Protein AF-A0ABD2DQY4-F1 (afdb_monomer_lite)

Structure (mmCIF, N/CA/C/O backbone):
data_AF-A0ABD2DQY4-F1
#
_entry.id   AF-A0ABD2DQY4-F1
#
loop_
_atom_site.group_PDB
_atom_site.id
_atom_site.type_symbol
_atom_site.label_atom_id
_atom_site.label_alt_id
_atom_site.label_comp_id
_atom_site.label_asym_id
_atom_site.label_entity_id
_atom_site.label_seq_id
_atom_site.pdbx_PDB_ins_code
_atom_site.Cartn_x
_atom_site.Cartn_y
_atom_site.Cartn_z
_atom_site.occupancy
_atom_site.B_iso_or_equiv
_atom_site.auth_seq_id
_atom_site.auth_comp_id
_atom_site.auth_asym_id
_atom_site.auth_atom_id
_atom_site.pdbx_PDB_model_num
ATOM 1 N N . LEU A 1 1 ? -17.637 -2.764 23.861 1.00 79.19 1 LEU A N 1
ATOM 2 C CA . LEU A 1 1 ? -16.211 -2.573 23.507 1.00 79.19 1 LEU A CA 1
ATOM 3 C C . LEU A 1 1 ? -15.800 -1.106 23.593 1.00 79.19 1 LEU A C 1
ATOM 5 O O . LEU A 1 1 ? -15.119 -0.784 24.551 1.00 79.19 1 LEU A O 1
ATOM 9 N N . LYS A 1 2 ? -16.285 -0.192 22.736 1.00 82.56 2 LYS A N 1
ATOM 10 C CA . LYS A 1 2 ? -15.941 1.248 22.840 1.00 82.56 2 LYS A CA 1
ATOM 11 C C . LYS A 1 2 ? -16.323 1.937 24.166 1.00 82.56 2 LYS A C 1
ATOM 13 O O . LYS A 1 2 ? -15.671 2.883 24.568 1.00 82.56 2 LYS A O 1
ATOM 18 N N . ARG A 1 3 ? -17.347 1.441 24.875 1.00 85.88 3 ARG A N 1
ATOM 19 C CA . ARG A 1 3 ? -17.738 1.922 26.222 1.00 85.88 3 ARG A CA 1
ATOM 20 C C . ARG A 1 3 ? -16.891 1.352 27.374 1.00 85.88 3 ARG A C 1
ATOM 22 O O . ARG A 1 3 ? -17.190 1.621 28.529 1.00 85.88 3 ARG A O 1
ATOM 29 N N . SER A 1 4 ? -15.912 0.500 27.075 1.00 89.44 4 SER A N 1
ATOM 30 C CA . SER A 1 4 ? -14.986 -0.037 28.081 1.00 89.44 4 SER A CA 1
ATOM 31 C C . SER A 1 4 ? -13.746 0.852 28.198 1.00 89.44 4 SER A C 1
ATOM 33 O O . SER A 1 4 ? -13.535 1.724 27.364 1.00 89.44 4 SER A O 1
ATOM 35 N N . HIS A 1 5 ? -12.888 0.594 29.185 1.00 87.81 5 HIS A N 1
ATOM 36 C CA . HIS A 1 5 ? -11.603 1.289 29.344 1.00 87.81 5 HIS A CA 1
ATOM 37 C C . HIS A 1 5 ? -10.508 0.807 28.370 1.00 87.81 5 HIS A C 1
ATOM 39 O O . HIS A 1 5 ? -9.337 1.130 28.550 1.00 87.81 5 HIS A O 1
ATOM 45 N N . LEU A 1 6 ? -10.862 0.007 27.358 1.00 87.75 6 LEU A N 1
ATOM 46 C CA . LEU A 1 6 ? -9.923 -0.520 26.370 1.00 87.75 6 LEU A CA 1
ATOM 47 C C . LEU A 1 6 ? -9.844 0.399 25.148 1.00 87.75 6 LEU A C 1
ATOM 49 O O . LEU A 1 6 ? -10.869 0.813 24.604 1.00 87.75 6 LEU A O 1
ATOM 53 N N . LYS A 1 7 ? -8.623 0.646 24.662 1.00 85.94 7 LYS A N 1
ATOM 54 C CA . LYS A 1 7 ? -8.387 1.283 23.361 1.00 85.94 7 LYS A CA 1
ATOM 55 C C . LYS A 1 7 ? -8.744 0.281 22.260 1.00 85.94 7 LYS A C 1
ATOM 57 O O . LYS A 1 7 ? -8.098 -0.755 22.136 1.00 85.94 7 LYS A O 1
ATOM 62 N N . VAL A 1 8 ? -9.785 0.572 21.482 1.00 87.62 8 VAL A N 1
ATOM 63 C CA . VAL A 1 8 ? -10.249 -0.293 20.385 1.00 87.62 8 VAL A CA 1
ATOM 64 C C . VAL A 1 8 ? -9.625 0.177 19.072 1.00 87.62 8 VAL A C 1
ATOM 66 O O . VAL A 1 8 ? -9.621 1.371 18.785 1.00 87.62 8 VAL A O 1
ATOM 69 N N . ARG A 1 9 ? -9.104 -0.762 18.276 1.00 88.38 9 ARG A N 1
ATOM 70 C CA . ARG A 1 9 ? -8.623 -0.533 16.906 1.00 88.38 9 ARG A CA 1
ATOM 71 C C . ARG A 1 9 ? -9.262 -1.548 15.965 1.00 88.38 9 ARG A C 1
ATOM 73 O O . ARG A 1 9 ? -9.511 -2.687 16.357 1.00 88.38 9 ARG A O 1
ATOM 80 N N . PHE A 1 10 ? -9.523 -1.126 14.737 1.00 88.75 10 PHE A N 1
ATOM 81 C CA . PHE A 1 10 ? -10.052 -1.945 13.657 1.00 88.75 10 PHE A CA 1
ATOM 82 C C . PHE A 1 10 ? -8.907 -2.282 12.717 1.00 88.75 10 PHE A C 1
ATOM 84 O O . PHE A 1 10 ? -8.184 -1.395 12.282 1.00 88.75 10 PHE A O 1
ATOM 91 N N . CYS A 1 11 ? -8.726 -3.558 12.414 1.00 88.88 11 CYS A N 1
ATOM 92 C CA . CYS A 1 11 ? -7.635 -4.011 11.565 1.00 88.88 11 CYS A CA 1
ATOM 93 C C . CYS A 1 11 ? -8.217 -4.689 10.328 1.00 88.88 11 CYS A C 1
ATOM 95 O O . CYS A 1 11 ? -9.151 -5.483 10.442 1.00 88.88 11 CYS A O 1
ATOM 97 N N . THR A 1 12 ? -7.680 -4.361 9.160 1.00 86.62 12 THR A N 1
ATOM 98 C CA . THR A 1 12 ? -8.090 -4.929 7.875 1.00 86.62 12 THR A CA 1
ATOM 99 C C . THR A 1 12 ? -6.858 -5.309 7.062 1.00 86.62 12 THR A C 1
ATOM 101 O O . THR A 1 12 ? -5.803 -4.698 7.213 1.00 86.62 12 THR A O 1
ATOM 104 N N . ASN A 1 13 ? -7.000 -6.310 6.200 1.00 87.25 13 ASN A N 1
ATOM 105 C CA . ASN A 1 13 ? -6.035 -6.675 5.164 1.00 87.25 13 ASN A CA 1
ATOM 106 C C . ASN A 1 13 ? -6.503 -6.241 3.760 1.00 87.25 13 ASN A C 1
ATOM 108 O O . ASN A 1 13 ? -5.934 -6.691 2.768 1.00 87.25 13 ASN A O 1
ATOM 112 N N . ASP A 1 14 ? -7.547 -5.404 3.666 1.00 88.00 14 ASP A N 1
ATOM 113 C CA . ASP A 1 14 ? -8.024 -4.870 2.385 1.00 88.00 14 ASP A CA 1
ATOM 114 C C . ASP A 1 14 ? -6.887 -4.086 1.711 1.00 88.00 14 ASP A C 1
ATOM 116 O O . ASP A 1 14 ? -6.286 -3.190 2.307 1.00 88.00 14 ASP A O 1
ATOM 120 N N . SER A 1 15 ? -6.569 -4.482 0.482 1.00 87.75 15 SER A N 1
ATOM 121 C CA . SER A 1 15 ? -5.515 -3.893 -0.343 1.00 87.75 15 SER A CA 1
ATOM 122 C C . SER A 1 15 ? -6.067 -3.220 -1.604 1.00 87.75 15 SER A C 1
ATOM 124 O O . SER A 1 15 ? -5.296 -2.744 -2.434 1.00 87.75 15 SER A O 1
ATOM 126 N N . GLN A 1 16 ? -7.398 -3.145 -1.730 1.00 91.38 16 GLN A 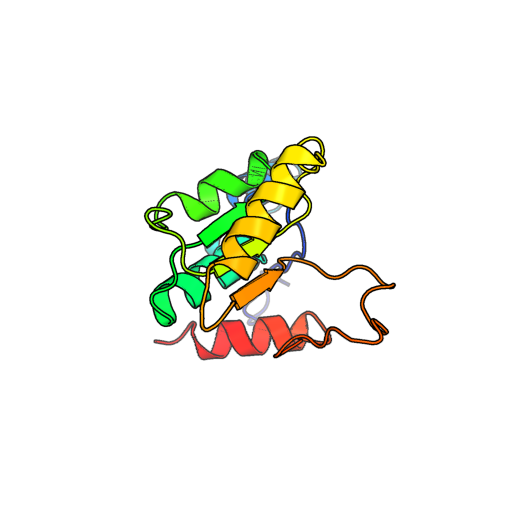N 1
ATOM 127 C CA . GLN A 1 16 ? -8.089 -2.512 -2.852 1.00 91.38 16 GLN A CA 1
ATOM 128 C C . GLN A 1 16 ? -8.805 -1.210 -2.476 1.00 91.38 16 GLN A C 1
ATOM 130 O O . GLN A 1 16 ? -9.043 -0.387 -3.364 1.00 91.38 16 GLN A O 1
ATOM 135 N N . LYS A 1 17 ? -9.170 -1.031 -1.199 1.00 91.75 17 LYS A N 1
ATOM 136 C CA . LYS A 1 17 ? -9.855 0.166 -0.684 1.00 91.75 17 LYS A CA 1
ATOM 137 C C . LYS A 1 17 ? -8.983 0.951 0.281 1.00 91.75 17 LYS A C 1
ATOM 139 O O . LYS A 1 17 ? -8.285 0.374 1.115 1.00 91.75 17 LYS A O 1
ATOM 144 N N . SER A 1 18 ? -9.110 2.268 0.223 1.00 93.00 18 SER A N 1
ATOM 145 C CA . SER A 1 18 ? -8.545 3.171 1.228 1.00 93.00 18 SER A CA 1
ATOM 146 C C . SER A 1 18 ? -9.241 3.032 2.592 1.00 93.00 18 SER A C 1
ATOM 148 O O . SER A 1 18 ? -10.371 2.535 2.714 1.00 93.00 18 SER A O 1
ATOM 150 N N . ARG A 1 19 ? -8.594 3.534 3.651 1.00 92.56 19 ARG A N 1
ATOM 151 C CA . ARG A 1 19 ? -9.204 3.667 4.983 1.00 92.56 19 ARG A CA 1
ATOM 152 C C . ARG A 1 19 ? -10.442 4.547 4.942 1.00 92.56 19 ARG A C 1
ATOM 154 O O . ARG A 1 19 ? -11.443 4.183 5.556 1.00 92.56 19 ARG A O 1
ATOM 161 N N . GLY A 1 20 ? -10.392 5.658 4.209 1.00 94.12 20 GLY A N 1
ATOM 162 C CA . GLY A 1 20 ? -11.520 6.579 4.070 1.00 94.12 20 GLY A CA 1
ATOM 163 C C . GLY A 1 20 ? -12.757 5.903 3.478 1.00 94.12 20 GLY A C 1
ATOM 164 O O . GLY A 1 20 ? -13.862 6.050 4.007 1.00 94.12 20 GLY A O 1
ATOM 165 N N . GLU A 1 21 ? -12.588 5.076 2.443 1.00 94.06 21 GLU A N 1
ATOM 166 C CA . GLU A 1 21 ? -13.688 4.300 1.856 1.00 94.06 21 GLU A CA 1
ATOM 167 C C . GLU A 1 21 ? -14.272 3.275 2.836 1.00 94.06 21 GLU A C 1
ATOM 169 O O . GLU A 1 21 ? -15.499 3.183 2.976 1.00 94.06 21 GLU A O 1
ATOM 174 N N . LEU A 1 22 ? -13.413 2.530 3.543 1.00 93.06 22 LEU A N 1
ATOM 175 C CA . LEU A 1 22 ? -13.835 1.557 4.552 1.00 93.06 22 LEU A CA 1
ATOM 176 C C . LEU A 1 22 ? -14.598 2.234 5.700 1.00 93.06 22 LEU A C 1
ATOM 178 O O . LEU A 1 22 ? -15.684 1.789 6.078 1.00 93.06 22 LEU A O 1
ATOM 182 N N . VAL A 1 23 ? -14.062 3.331 6.236 1.00 95.50 23 VAL A N 1
ATOM 183 C CA . VAL A 1 23 ? -14.699 4.115 7.302 1.00 95.50 23 VAL A CA 1
ATOM 184 C C . VAL A 1 23 ? -16.025 4.692 6.825 1.00 95.50 23 VAL A C 1
ATOM 186 O O . VAL A 1 23 ? -17.026 4.589 7.534 1.00 95.50 23 VAL A O 1
ATOM 189 N N . GLY A 1 24 ? -16.076 5.242 5.611 1.00 96.31 24 GLY A N 1
ATOM 190 C CA . GLY A 1 24 ? -17.308 5.741 5.007 1.00 96.31 24 GLY A CA 1
ATOM 191 C C . GLY A 1 24 ? -18.382 4.657 4.881 1.00 96.31 24 GLY A C 1
ATOM 192 O O . GLY A 1 24 ? -19.547 4.906 5.196 1.00 96.31 24 GLY A O 1
ATOM 193 N N . LEU A 1 25 ? -18.003 3.444 4.467 1.00 94.62 25 LEU A N 1
ATOM 194 C CA . LEU A 1 25 ? -18.905 2.292 4.406 1.00 94.62 25 LEU A CA 1
ATOM 195 C C . LEU A 1 25 ? -19.434 1.906 5.791 1.00 94.62 25 LEU A C 1
ATOM 197 O O . LEU A 1 25 ? -20.645 1.791 5.970 1.00 94.62 25 LEU A O 1
ATOM 201 N N . LEU A 1 26 ? -18.548 1.739 6.772 1.00 94.50 2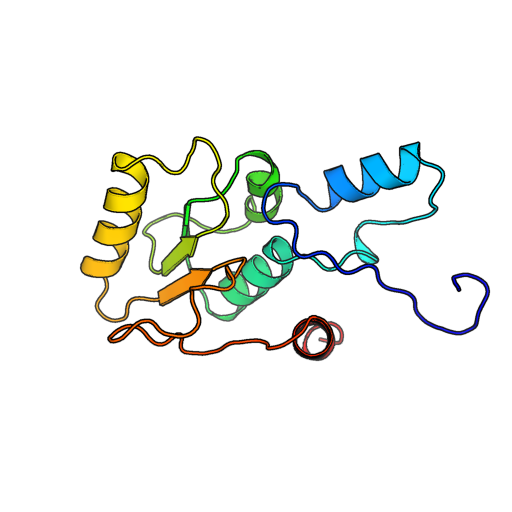6 LEU A N 1
ATOM 202 C CA . LEU A 1 26 ? -18.927 1.339 8.127 1.00 94.50 26 LEU A CA 1
ATOM 203 C C . LEU A 1 26 ? -19.809 2.395 8.809 1.00 94.50 26 LEU A C 1
ATOM 205 O O . LEU A 1 26 ? -20.812 2.049 9.433 1.00 94.50 26 LEU A O 1
ATOM 209 N N . ARG A 1 27 ? -19.523 3.686 8.614 1.00 96.62 27 ARG A N 1
ATOM 210 C CA . ARG A 1 27 ? -20.379 4.778 9.105 1.00 96.62 27 ARG A CA 1
ATOM 211 C C . ARG A 1 27 ? -21.788 4.721 8.517 1.00 96.62 27 ARG A C 1
AT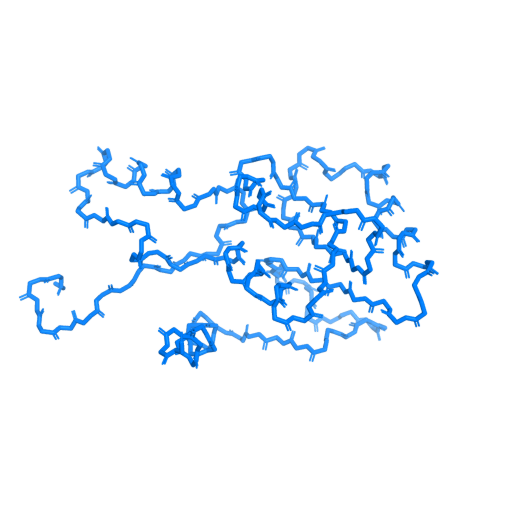OM 213 O O . ARG A 1 27 ? -22.753 4.873 9.260 1.00 96.62 27 ARG A O 1
ATOM 220 N N . ARG A 1 28 ? -21.935 4.434 7.215 1.00 97.50 28 ARG A N 1
ATOM 221 C CA . ARG A 1 28 ? -23.261 4.240 6.585 1.00 97.50 28 ARG A CA 1
ATOM 222 C C . ARG A 1 28 ? -24.029 3.051 7.165 1.00 97.50 28 ARG A C 1
ATOM 224 O O . ARG A 1 28 ? -25.254 3.069 7.156 1.00 97.50 28 ARG A O 1
ATOM 231 N N . LEU A 1 29 ? -23.326 2.048 7.687 1.00 96.25 29 LEU A N 1
ATOM 232 C CA . LEU A 1 29 ? -23.914 0.901 8.386 1.00 96.25 29 LEU A CA 1
ATOM 233 C C . LEU A 1 29 ? -24.211 1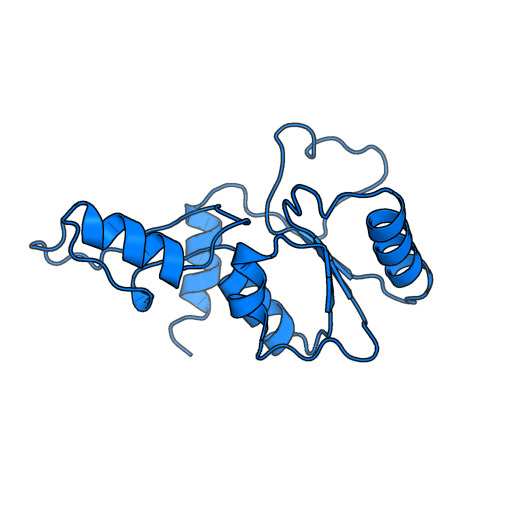.179 9.874 1.00 96.25 29 LEU A C 1
ATOM 235 O O . LEU A 1 29 ? -24.666 0.283 10.580 1.00 96.25 29 LEU A O 1
ATOM 239 N N . GLY A 1 30 ? -23.979 2.405 10.357 1.00 95.69 30 GLY A N 1
ATOM 240 C CA . GLY A 1 30 ? -24.270 2.817 11.732 1.00 95.69 30 GLY A CA 1
ATOM 241 C C . GLY A 1 30 ? -23.131 2.581 12.727 1.00 95.69 30 GLY A C 1
ATOM 242 O O . GLY A 1 30 ? -23.350 2.701 13.933 1.00 95.69 30 GLY A O 1
ATOM 243 N N . PHE A 1 31 ? -21.921 2.257 12.259 1.00 93.56 31 PHE A N 1
ATOM 244 C CA . PHE A 1 31 ? -20.754 2.155 13.132 1.00 93.56 31 PHE A CA 1
ATOM 245 C C . PHE A 1 31 ? -20.164 3.539 13.424 1.00 93.56 31 PHE A C 1
ATOM 247 O O . PHE A 1 31 ? -19.859 4.313 12.519 1.00 93.56 31 PHE A O 1
ATOM 254 N N . ASP A 1 32 ? -19.940 3.817 14.705 1.00 92.75 32 ASP A N 1
ATOM 255 C CA . ASP A 1 32 ? -19.097 4.922 15.155 1.00 92.75 32 ASP A CA 1
ATOM 256 C C . ASP A 1 32 ? -17.629 4.494 15.020 1.00 92.75 32 ASP A C 1
ATOM 258 O O . ASP A 1 32 ? -17.154 3.674 15.808 1.00 92.75 32 ASP A O 1
ATOM 262 N N . ILE A 1 33 ? -16.938 4.973 13.985 1.00 93.88 33 ILE A N 1
ATOM 263 C CA . ILE A 1 33 ? -15.541 4.650 13.657 1.00 93.88 33 ILE A CA 1
ATOM 264 C C . ILE A 1 33 ? -14.861 5.842 12.970 1.00 93.88 33 ILE A C 1
ATOM 266 O O . ILE A 1 33 ? -15.519 6.596 12.245 1.00 93.88 33 ILE A O 1
ATOM 270 N N . SER A 1 34 ? -13.556 6.019 13.169 1.00 93.88 34 SER A N 1
ATOM 271 C CA . SER A 1 34 ? -12.726 6.994 12.448 1.00 93.88 34 SER A CA 1
ATOM 272 C C . SER A 1 34 ? -11.510 6.354 11.764 1.00 93.88 34 SER A C 1
ATOM 274 O O . SER A 1 34 ? -11.168 5.204 12.036 1.00 93.88 34 SER A O 1
ATOM 276 N N . GLU A 1 35 ? -10.866 7.074 10.841 1.00 92.62 35 GLU A N 1
ATOM 277 C CA . GLU A 1 35 ? -9.715 6.557 10.077 1.00 92.62 35 GLU A CA 1
ATOM 278 C C . GLU A 1 35 ? -8.495 6.291 10.963 1.00 92.62 35 GLU A C 1
ATOM 280 O O . GLU A 1 35 ? -7.736 5.356 10.714 1.00 92.62 35 GLU A O 1
ATOM 285 N N . GLU A 1 36 ? -8.342 7.047 12.049 1.00 90.31 36 GLU A N 1
ATOM 286 C CA . GLU A 1 36 ? -7.275 6.892 13.041 1.00 90.31 36 GLU A CA 1
ATOM 287 C C . GLU A 1 36 ? -7.444 5.618 13.881 1.00 90.31 36 GLU A C 1
ATOM 289 O O . GLU A 1 36 ? -6.495 5.134 14.506 1.00 90.31 36 GLU A O 1
ATOM 294 N N . GLU A 1 37 ? -8.656 5.062 13.909 1.00 91.06 37 GLU A N 1
ATOM 295 C CA . GLU A 1 37 ? -8.947 3.785 14.548 1.00 91.06 37 GLU A CA 1
ATOM 296 C C . GLU A 1 37 ? -8.702 2.597 13.613 1.00 91.06 37 GLU A C 1
ATOM 298 O O . GLU A 1 37 ? -8.712 1.463 14.095 1.00 91.06 37 GLU A O 1
ATOM 303 N N . VAL A 1 38 ? -8.463 2.833 12.316 1.00 90.56 38 VAL A N 1
ATOM 304 C CA . VAL A 1 38 ? -8.255 1.789 11.308 1.00 90.56 38 VAL A CA 1
ATOM 305 C C . VAL A 1 38 ? -6.775 1.596 10.999 1.00 90.56 38 VAL A C 1
ATOM 307 O O . VAL A 1 38 ? -6.066 2.499 10.560 1.00 90.56 38 VAL A O 1
ATOM 310 N N . THR A 1 39 ? -6.336 0.354 11.139 1.00 88.06 39 THR A N 1
ATOM 311 C CA . THR A 1 39 ? -5.044 -0.141 10.687 1.00 88.06 39 THR A CA 1
ATOM 312 C C . THR A 1 39 ? -5.235 -0.970 9.416 1.00 88.06 39 THR A C 1
ATOM 314 O O . THR A 1 39 ? -6.021 -1.918 9.407 1.00 88.06 39 THR A O 1
ATOM 317 N N . SER A 1 40 ? -4.528 -0.611 8.341 1.00 87.69 40 SER A N 1
ATOM 318 C CA . SER A 1 40 ? -4.577 -1.292 7.037 1.00 87.69 40 SER A CA 1
ATOM 319 C C . SER A 1 40 ? -3.182 -1.375 6.387 1.00 87.69 40 SER A C 1
ATOM 321 O O . SER A 1 40 ? -2.276 -0.653 6.822 1.00 87.69 40 SER A O 1
ATOM 323 N N . PRO A 1 41 ? -2.972 -2.237 5.369 1.00 89.12 41 PRO A N 1
ATOM 324 C CA . PRO A 1 41 ? -1.643 -2.499 4.808 1.00 89.12 41 PRO A CA 1
ATOM 325 C C . PRO A 1 41 ? -1.028 -1.315 4.051 1.00 89.12 41 PRO A C 1
ATOM 327 O O . PRO A 1 41 ? 0.187 -1.132 4.095 1.00 89.12 41 PRO A O 1
ATOM 330 N N . ALA A 1 42 ? -1.835 -0.496 3.368 1.00 91.12 42 ALA A N 1
ATOM 331 C CA . ALA A 1 42 ? -1.323 0.616 2.565 1.00 91.12 42 ALA A CA 1
ATOM 332 C C . ALA A 1 42 ? -0.658 1.725 3.410 1.00 91.12 42 ALA A C 1
ATOM 334 O O . ALA A 1 42 ? 0.524 1.984 3.190 1.00 91.12 42 ALA A O 1
ATOM 335 N N . PRO A 1 43 ? -1.304 2.297 4.446 1.00 89.38 43 PRO A N 1
ATOM 336 C CA . PRO A 1 43 ? -0.663 3.250 5.357 1.00 89.38 43 PRO A CA 1
ATOM 337 C C . PRO A 1 43 ? 0.579 2.689 6.055 1.00 89.38 43 PRO A C 1
ATOM 339 O O . PRO A 1 43 ? 1.578 3.391 6.198 1.00 89.38 43 PRO A O 1
ATOM 342 N N . ALA A 1 44 ? 0.534 1.414 6.459 1.00 88.38 44 ALA A N 1
ATOM 343 C CA . ALA A 1 44 ? 1.679 0.715 7.040 1.00 88.38 44 ALA A CA 1
ATOM 344 C C . ALA A 1 44 ? 2.862 0.659 6.058 1.00 88.38 44 ALA A C 1
ATOM 346 O O . ALA A 1 44 ? 4.004 0.932 6.421 1.00 88.38 44 ALA A O 1
ATOM 347 N N . THR A 1 45 ? 2.579 0.364 4.789 1.00 91.12 45 THR A N 1
ATOM 348 C CA . THR A 1 45 ? 3.585 0.356 3.724 1.00 91.12 45 THR A CA 1
ATOM 349 C C . THR A 1 45 ? 4.139 1.757 3.470 1.00 91.12 45 THR A C 1
ATOM 351 O O . THR A 1 45 ? 5.352 1.921 3.385 1.00 91.12 45 THR A O 1
ATOM 354 N N . CYS A 1 46 ? 3.286 2.784 3.421 1.00 92.50 46 CYS A N 1
ATOM 355 C CA . CYS A 1 46 ? 3.707 4.181 3.286 1.00 92.50 46 CYS A CA 1
ATOM 356 C C . CYS A 1 46 ? 4.684 4.605 4.388 1.00 92.50 46 CYS A C 1
ATOM 358 O O . CYS A 1 46 ? 5.664 5.296 4.107 1.00 92.50 46 CYS A O 1
ATOM 360 N N . GLN A 1 47 ? 4.460 4.162 5.626 1.00 89.56 47 GLN A N 1
ATOM 361 C CA . GLN A 1 47 ? 5.385 4.405 6.728 1.00 89.56 47 GLN A CA 1
ATOM 362 C C . GLN A 1 47 ? 6.753 3.751 6.485 1.00 89.56 47 GLN A C 1
ATOM 364 O O . GLN A 1 47 ? 7.770 4.436 6.561 1.00 89.56 47 GLN A O 1
ATOM 369 N N . ILE A 1 48 ? 6.782 2.470 6.104 1.00 89.69 48 ILE A N 1
ATOM 370 C CA . ILE A 1 48 ? 8.027 1.749 5.783 1.00 89.69 48 ILE A CA 1
ATOM 371 C C . ILE A 1 48 ? 8.789 2.439 4.644 1.00 89.69 48 ILE A C 1
ATOM 373 O O . ILE A 1 48 ? 10.012 2.574 4.708 1.00 89.69 48 ILE A O 1
ATOM 377 N N . LEU A 1 49 ? 8.079 2.890 3.606 1.00 94.19 49 LEU A N 1
ATOM 378 C CA . LEU A 1 49 ? 8.678 3.596 2.474 1.00 94.19 49 LEU A CA 1
ATOM 379 C C . LEU A 1 49 ? 9.342 4.904 2.920 1.00 94.19 49 LEU A C 1
ATOM 381 O O . LEU A 1 49 ? 10.499 5.145 2.578 1.00 94.19 49 LEU A O 1
ATOM 385 N N . LYS A 1 50 ? 8.645 5.710 3.733 1.00 93.56 50 LYS A N 1
ATOM 386 C CA . LYS A 1 50 ? 9.169 6.968 4.289 1.00 93.56 50 LYS A CA 1
ATOM 387 C C . LYS A 1 50 ? 10.386 6.721 5.189 1.00 93.56 50 LYS A C 1
ATOM 389 O O . LYS A 1 50 ? 11.414 7.368 5.009 1.00 93.56 50 LYS A O 1
ATOM 394 N N . GLU A 1 51 ? 10.306 5.759 6.106 1.00 90.56 51 GLU A N 1
ATOM 395 C CA . GLU A 1 51 ? 11.386 5.433 7.052 1.00 90.56 51 GLU A CA 1
ATOM 396 C C . GLU A 1 51 ? 12.656 4.924 6.361 1.00 90.56 51 GLU A C 1
ATOM 398 O O . GLU A 1 51 ? 13.767 5.218 6.801 1.00 90.56 51 GLU A O 1
ATOM 403 N N . ARG A 1 52 ? 12.504 4.173 5.265 1.00 92.25 52 ARG A N 1
ATOM 404 C CA . ARG A 1 52 ? 13.626 3.606 4.503 1.00 92.25 52 ARG A CA 1
ATOM 405 C C . ARG A 1 52 ? 14.078 4.481 3.328 1.00 92.25 52 ARG A C 1
ATOM 407 O O . ARG A 1 52 ? 15.002 4.091 2.620 1.00 92.25 52 ARG A O 1
ATOM 414 N N . GLY A 1 53 ? 13.445 5.635 3.098 1.00 95.12 53 GLY A N 1
ATOM 415 C CA . GLY A 1 53 ? 13.750 6.506 1.956 1.00 95.12 53 GLY A CA 1
ATOM 416 C C . GLY A 1 53 ? 13.506 5.836 0.596 1.00 95.12 53 GLY A C 1
ATOM 417 O O . GLY A 1 53 ? 14.246 6.070 -0.365 1.00 95.12 53 GLY A O 1
ATOM 418 N N . LEU A 1 54 ? 12.504 4.960 0.524 1.00 96.50 54 LEU A N 1
ATOM 419 C CA . LEU A 1 54 ? 12.155 4.202 -0.672 1.00 96.50 54 LEU A CA 1
ATOM 420 C C . LEU A 1 54 ? 11.142 4.961 -1.536 1.00 96.50 54 LEU A C 1
ATOM 422 O O . LEU A 1 54 ? 10.200 5.569 -1.032 1.00 96.50 54 LEU A O 1
ATOM 426 N N . ARG A 1 55 ? 11.329 4.868 -2.852 1.00 98.12 55 ARG A N 1
ATOM 427 C CA . ARG A 1 55 ? 10.461 5.413 -3.896 1.00 98.12 55 ARG A CA 1
ATOM 428 C C . ARG A 1 55 ? 9.928 4.254 -4.733 1.00 98.12 55 ARG A C 1
ATOM 430 O O . ARG A 1 55 ? 10.717 3.616 -5.436 1.00 98.12 55 ARG A O 1
ATOM 437 N N . PRO A 1 56 ? 8.640 3.904 -4.630 1.00 98.25 56 PRO A N 1
ATOM 438 C CA . PRO A 1 56 ? 8.137 2.686 -5.236 1.00 98.25 56 PRO A CA 1
ATOM 439 C C . PRO A 1 56 ? 7.669 2.888 -6.675 1.00 98.25 56 PRO A C 1
ATOM 441 O O . PRO A 1 56 ? 7.044 3.888 -7.023 1.00 98.25 56 PRO A O 1
ATOM 444 N N . HIS A 1 57 ? 7.859 1.855 -7.489 1.00 98.31 57 HIS A N 1
ATOM 445 C CA . HIS A 1 57 ? 6.950 1.574 -8.589 1.00 98.31 57 HIS A CA 1
ATOM 446 C C . HIS A 1 57 ? 5.700 0.887 -8.020 1.00 98.31 57 HIS A C 1
ATOM 448 O O . HIS A 1 57 ? 5.798 -0.184 -7.417 1.00 98.31 57 HIS A O 1
ATOM 454 N N . LEU A 1 58 ? 4.532 1.510 -8.184 1.00 97.62 58 LEU A N 1
ATOM 455 C CA . LEU A 1 58 ? 3.268 1.031 -7.619 1.00 97.62 58 LEU A CA 1
ATOM 456 C C . LEU A 1 58 ? 2.507 0.148 -8.618 1.00 97.62 58 LEU A C 1
ATOM 458 O O . LEU A 1 58 ? 2.044 0.634 -9.653 1.00 97.62 58 LEU A O 1
ATOM 462 N N . LEU A 1 59 ? 2.300 -1.120 -8.259 1.00 97.00 59 LEU A N 1
ATOM 463 C CA . LEU A 1 59 ? 1.369 -2.042 -8.910 1.00 97.00 59 LEU A CA 1
ATOM 464 C C . LEU A 1 59 ? 0.247 -2.401 -7.926 1.00 97.00 59 LEU A C 1
ATOM 466 O O . LEU A 1 59 ? 0.284 -3.431 -7.259 1.00 97.00 59 LEU A O 1
ATOM 470 N N . ILE A 1 60 ? -0.724 -1.496 -7.801 1.00 95.25 60 ILE A N 1
ATOM 471 C CA . ILE A 1 60 ? -1.794 -1.524 -6.792 1.00 95.25 60 ILE A CA 1
ATOM 472 C C . ILE A 1 60 ? -3.149 -1.171 -7.423 1.00 95.25 60 ILE A C 1
ATOM 474 O O . ILE A 1 60 ? -3.191 -0.615 -8.524 1.00 95.25 60 ILE A O 1
ATOM 478 N N . HIS A 1 61 ? -4.250 -1.460 -6.723 1.00 94.75 61 HIS A N 1
ATOM 479 C CA . HIS A 1 61 ? -5.595 -1.060 -7.147 1.00 94.75 61 HIS A CA 1
ATOM 480 C C . HIS A 1 61 ? -5.777 0.465 -7.125 1.00 94.75 61 HIS A C 1
ATOM 482 O O . HIS A 1 61 ? -5.220 1.157 -6.272 1.00 94.75 61 HIS A O 1
ATOM 488 N N . GLU A 1 62 ? -6.633 0.994 -8.000 1.00 92.50 62 GLU A N 1
ATOM 489 C CA . GLU A 1 62 ? -6.918 2.434 -8.047 1.00 92.50 62 GLU A CA 1
ATOM 490 C C . GLU A 1 62 ? -7.527 2.952 -6.733 1.00 92.50 62 GLU A C 1
ATOM 492 O O . GLU A 1 62 ? -7.142 4.009 -6.245 1.00 92.50 62 GLU A O 1
ATOM 497 N N . GLY A 1 63 ? -8.405 2.164 -6.105 1.00 92.75 63 GLY A N 1
ATOM 498 C CA . GLY A 1 63 ? -9.080 2.531 -4.850 1.00 92.75 63 GLY A CA 1
ATOM 499 C C . GLY A 1 63 ? -8.153 2.706 -3.639 1.00 92.75 63 GLY A C 1
ATOM 500 O O . GLY A 1 63 ? -8.552 3.308 -2.648 1.00 92.75 63 GLY A O 1
ATOM 501 N N . VAL A 1 64 ? -6.902 2.235 -3.710 1.00 92.88 64 VAL A N 1
ATOM 502 C CA . VAL A 1 64 ? -5.912 2.445 -2.642 1.00 92.88 64 VAL A CA 1
ATOM 503 C C . VAL A 1 64 ? -4.829 3.460 -3.025 1.00 92.88 64 VAL A C 1
ATOM 505 O O . VAL A 1 64 ? -4.007 3.813 -2.183 1.00 92.88 64 VAL A O 1
ATOM 508 N N . ARG A 1 65 ? -4.828 3.992 -4.260 1.00 94.06 65 ARG A N 1
ATOM 509 C CA . ARG A 1 65 ? -3.809 4.962 -4.706 1.00 94.06 65 ARG A CA 1
ATOM 510 C C . ARG A 1 65 ? -3.754 6.220 -3.852 1.00 94.06 65 ARG A C 1
ATOM 512 O O . ARG A 1 65 ? -2.657 6.728 -3.637 1.00 94.06 65 ARG A O 1
ATOM 519 N N . SER A 1 66 ? -4.895 6.693 -3.352 1.00 94.69 66 SER A N 1
ATOM 520 C CA . SER A 1 66 ? -4.958 7.908 -2.534 1.00 94.69 66 SER A CA 1
ATOM 521 C C . SER A 1 66 ? -4.119 7.804 -1.253 1.00 94.69 66 SER A C 1
ATOM 523 O O . SER A 1 66 ? -3.588 8.802 -0.781 1.00 94.69 66 SER A O 1
ATOM 525 N N . GLU A 1 67 ? -3.920 6.595 -0.710 1.00 94.25 67 GLU A N 1
ATOM 526 C CA . GLU A 1 67 ? -3.063 6.372 0.469 1.00 94.25 67 GLU A CA 1
ATOM 527 C C . GLU A 1 67 ? -1.567 6.590 0.165 1.00 94.25 67 GLU A C 1
ATOM 529 O O . GLU A 1 67 ? -0.769 6.759 1.087 1.00 94.25 67 GLU A O 1
ATOM 534 N N . PHE A 1 68 ? -1.179 6.593 -1.116 1.00 96.38 68 PHE A N 1
ATOM 535 C CA . PHE A 1 68 ? 0.200 6.752 -1.586 1.00 96.38 68 PHE A CA 1
ATOM 536 C C . PHE A 1 68 ? 0.487 8.137 -2.193 1.00 96.38 68 PHE A C 1
ATOM 538 O O . PHE A 1 68 ? 1.593 8.349 -2.681 1.00 96.38 68 PHE A O 1
ATOM 545 N N . GLU A 1 69 ? -0.453 9.089 -2.168 1.00 95.69 69 GLU A N 1
ATOM 546 C CA . GLU A 1 69 ? -0.291 10.410 -2.813 1.00 95.69 69 GLU A CA 1
ATOM 547 C C . GLU A 1 69 ? 0.930 11.202 -2.317 1.00 95.69 69 GLU A C 1
ATOM 549 O O . GLU A 1 69 ? 1.556 11.929 -3.085 1.00 95.69 69 GLU A O 1
ATOM 554 N N . GLU A 1 70 ? 1.300 11.038 -1.046 1.00 95.44 70 GLU A N 1
ATOM 555 C CA . GLU A 1 70 ? 2.464 11.704 -0.446 1.00 95.44 70 GLU A CA 1
ATOM 556 C C . GLU A 1 70 ? 3.792 10.965 -0.667 1.00 95.44 70 GLU A C 1
ATOM 558 O O . GLU A 1 70 ? 4.837 11.401 -0.177 1.00 95.44 70 GLU A O 1
ATOM 563 N N . ILE A 1 71 ? 3.769 9.808 -1.327 1.00 97.62 71 ILE A N 1
ATOM 564 C CA . ILE A 1 71 ? 4.962 9.003 -1.566 1.00 97.62 71 ILE A CA 1
ATOM 565 C C . ILE A 1 71 ? 5.588 9.419 -2.894 1.00 97.62 71 ILE A C 1
ATOM 567 O O . ILE A 1 71 ? 4.953 9.371 -3.947 1.00 97.62 71 ILE A O 1
ATOM 571 N N . ASP A 1 72 ? 6.870 9.781 -2.858 1.00 97.69 72 ASP A N 1
ATOM 572 C CA . ASP A 1 72 ? 7.638 10.025 -4.075 1.00 97.69 72 ASP A CA 1
ATOM 573 C C . ASP A 1 72 ? 7.792 8.720 -4.871 1.00 97.69 72 ASP A C 1
ATOM 575 O O . ASP A 1 72 ? 8.328 7.730 -4.378 1.00 97.69 72 ASP A O 1
ATOM 579 N N . THR A 1 73 ? 7.314 8.723 -6.113 1.00 97.81 73 THR A N 1
ATOM 580 C CA . THR A 1 73 ? 7.369 7.583 -7.046 1.00 97.81 73 THR A CA 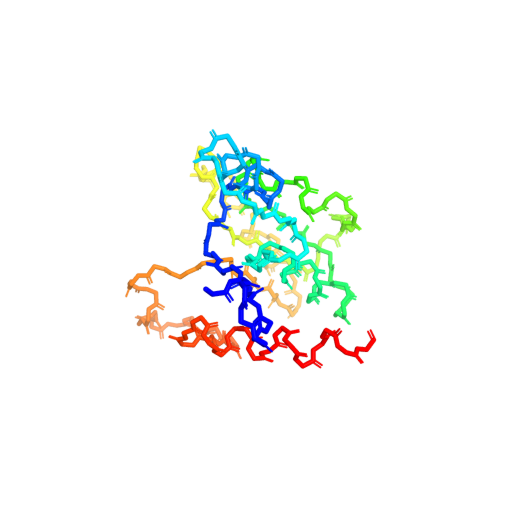1
ATOM 581 C C . THR A 1 73 ? 8.343 7.821 -8.203 1.00 97.81 73 THR A C 1
ATOM 583 O O . THR A 1 73 ? 8.442 7.009 -9.125 1.00 97.81 73 THR A O 1
ATOM 586 N N . SER A 1 74 ? 9.080 8.935 -8.180 1.00 96.94 74 SER A N 1
ATOM 587 C CA . SER A 1 74 ? 10.081 9.254 -9.193 1.00 96.94 74 SER A CA 1
ATOM 588 C C . SER A 1 74 ? 11.325 8.373 -9.041 1.00 96.94 74 SER A C 1
ATOM 590 O O . SER A 1 74 ? 11.728 8.036 -7.930 1.00 96.94 74 SER A O 1
ATOM 592 N N . ASN A 1 75 ? 11.950 7.996 -10.164 1.00 95.94 75 ASN A N 1
ATOM 593 C CA . ASN A 1 75 ? 13.159 7.160 -10.199 1.00 95.94 75 ASN A CA 1
ATOM 594 C C . ASN A 1 75 ? 13.106 5.983 -9.191 1.00 95.94 75 ASN A C 1
ATOM 596 O O . ASN A 1 75 ? 13.810 6.021 -8.168 1.00 95.94 75 ASN A O 1
ATOM 600 N N . PRO A 1 76 ? 12.207 5.007 -9.417 1.00 97.56 76 PRO A N 1
ATOM 601 C CA . PRO A 1 76 ? 11.846 4.018 -8.413 1.00 97.56 76 PRO A CA 1
ATOM 602 C C . PRO A 1 76 ? 13.040 3.150 -8.006 1.00 97.56 76 PRO A C 1
ATOM 604 O O . PRO A 1 76 ? 13.829 2.729 -8.845 1.00 97.56 76 PRO A O 1
ATOM 607 N N . ASN A 1 77 ? 13.152 2.872 -6.708 1.00 97.12 77 ASN A N 1
ATOM 608 C CA . ASN A 1 77 ? 14.182 2.010 -6.116 1.00 97.12 77 ASN A CA 1
ATOM 609 C C . ASN A 1 77 ? 13.599 0.805 -5.356 1.00 97.12 77 ASN A C 1
ATOM 611 O O . ASN A 1 77 ? 14.318 0.103 -4.650 1.00 97.12 77 ASN A O 1
ATOM 615 N N . CYS A 1 78 ? 12.295 0.576 -5.485 1.00 97.38 78 CYS A N 1
ATOM 616 C CA . CYS A 1 78 ? 11.603 -0.616 -5.015 1.00 97.38 78 CYS A CA 1
ATOM 617 C C . CYS A 1 78 ? 10.304 -0.808 -5.807 1.00 97.38 78 CYS A C 1
ATOM 619 O O . CYS A 1 78 ? 9.872 0.080 -6.547 1.00 97.38 78 CYS A O 1
ATOM 621 N N . VAL A 1 79 ? 9.658 -1.956 -5.628 1.00 97.88 79 VAL A N 1
ATOM 622 C CA . VAL A 1 79 ? 8.312 -2.228 -6.141 1.00 97.88 79 VAL A CA 1
ATOM 623 C C . VAL A 1 79 ? 7.376 -2.483 -4.973 1.00 97.88 79 VAL A C 1
ATOM 625 O O . VAL A 1 79 ? 7.699 -3.254 -4.070 1.00 97.88 79 VAL A O 1
ATOM 628 N N . VAL A 1 80 ? 6.193 -1.874 -5.021 1.00 96.56 80 VAL A N 1
ATOM 629 C CA . VAL A 1 80 ? 5.072 -2.218 -4.145 1.00 96.56 80 VAL A CA 1
ATOM 630 C C . VAL A 1 80 ? 4.004 -2.890 -4.991 1.00 96.56 80 VAL A C 1
ATOM 632 O O . VAL A 1 80 ? 3.523 -2.302 -5.962 1.00 96.56 80 VAL A O 1
ATOM 635 N N . ILE A 1 81 ? 3.635 -4.110 -4.616 1.00 94.12 81 ILE A N 1
ATOM 636 C CA . ILE A 1 81 ? 2.608 -4.905 -5.279 1.00 94.12 81 ILE A CA 1
ATOM 637 C C . ILE A 1 81 ? 1.451 -5.182 -4.315 1.00 94.12 81 ILE A C 1
ATOM 639 O O . ILE A 1 81 ? 1.637 -5.465 -3.133 1.00 94.12 81 ILE A O 1
ATOM 643 N N . ALA A 1 82 ? 0.233 -5.069 -4.815 1.00 91.06 82 ALA A N 1
ATOM 644 C CA . ALA A 1 82 ? -0.989 -5.406 -4.100 1.00 91.06 82 ALA A CA 1
ATOM 645 C C . ALA A 1 82 ? -1.971 -6.040 -5.081 1.00 91.06 82 ALA A C 1
ATOM 647 O O . ALA A 1 82 ? -1.673 -6.122 -6.269 1.00 91.06 82 ALA A O 1
ATOM 648 N N . ASP A 1 83 ? -3.148 -6.451 -4.612 1.00 89.69 83 ASP A N 1
ATOM 649 C CA . ASP A 1 83 ? -4.218 -6.841 -5.524 1.00 89.69 83 ASP A CA 1
ATOM 650 C C . ASP A 1 83 ? -4.574 -5.657 -6.432 1.00 89.69 83 ASP A C 1
ATOM 652 O O . ASP A 1 83 ? -5.211 -4.704 -5.995 1.00 89.69 83 ASP A O 1
ATOM 656 N N . ALA A 1 84 ? -4.101 -5.683 -7.678 1.00 88.81 84 ALA A N 1
ATOM 657 C CA . ALA A 1 84 ? -4.275 -4.590 -8.624 1.00 88.81 84 ALA A CA 1
ATOM 658 C C . ALA A 1 84 ? -5.558 -4.721 -9.462 1.00 88.81 84 ALA A C 1
ATOM 660 O O . ALA A 1 84 ? -5.790 -3.876 -10.329 1.00 88.81 84 ALA A O 1
ATOM 661 N N . GLY A 1 85 ? -6.385 -5.754 -9.237 1.00 88.94 85 GLY A N 1
ATOM 662 C CA . GLY A 1 85 ? -7.557 -6.051 -10.065 1.00 88.94 85 GLY A CA 1
ATOM 663 C C . GLY A 1 85 ? -7.205 -6.101 -11.557 1.00 88.94 85 GLY A C 1
ATOM 664 O O . GLY A 1 85 ? -6.246 -6.757 -11.960 1.00 88.94 85 GLY A O 1
ATOM 665 N N . GLU A 1 86 ? -7.921 -5.328 -12.377 1.00 89.31 86 GLU A N 1
ATOM 666 C CA . GLU A 1 86 ? -7.652 -5.167 -13.821 1.00 89.31 86 GLU A CA 1
ATOM 667 C C . GLU A 1 86 ? -6.249 -4.600 -14.133 1.00 89.31 86 GLU A C 1
ATOM 669 O O . GLU A 1 86 ? -5.734 -4.723 -15.245 1.00 89.31 86 GLU A O 1
ATOM 674 N N . GLY A 1 87 ? -5.592 -3.984 -13.145 1.00 89.25 87 GLY A N 1
ATOM 675 C CA . GLY A 1 87 ? -4.215 -3.509 -13.235 1.00 89.25 87 GLY A CA 1
ATOM 676 C C . GLY A 1 87 ? -3.180 -4.632 -13.342 1.00 89.25 87 GLY A C 1
ATOM 677 O O . GLY A 1 87 ? -2.079 -4.372 -13.841 1.00 89.25 87 GLY A O 1
ATOM 678 N N . PHE A 1 88 ? -3.521 -5.873 -12.967 1.00 90.31 88 PHE A N 1
ATOM 679 C CA . PHE A 1 88 ? -2.681 -7.062 -13.157 1.00 90.31 88 PHE A CA 1
ATOM 680 C C . PHE A 1 88 ? -2.678 -7.566 -14.604 1.00 90.31 88 PHE A C 1
ATOM 682 O O . PHE A 1 88 ? -2.990 -8.712 -14.920 1.00 90.31 88 PHE A O 1
ATOM 689 N N . SER A 1 89 ? -2.250 -6.694 -15.511 1.00 93.44 89 SER A N 1
ATOM 690 C CA . SER A 1 89 ? -1.916 -7.075 -16.877 1.00 93.44 89 SER A CA 1
ATOM 691 C C . SER A 1 89 ? -0.469 -7.562 -16.967 1.00 93.44 89 SER A C 1
ATOM 693 O O . SER A 1 89 ? 0.409 -7.093 -16.237 1.00 93.44 89 SER A O 1
ATOM 695 N N . TYR A 1 90 ? -0.191 -8.433 -17.942 1.00 91.94 90 TYR A N 1
ATOM 696 C CA . TYR A 1 90 ? 1.176 -8.853 -18.271 1.00 91.94 90 TYR A CA 1
ATOM 697 C C . TYR A 1 90 ? 2.113 -7.654 -18.466 1.00 91.94 90 TYR A C 1
ATOM 699 O O . TYR A 1 90 ? 3.239 -7.653 -17.984 1.00 91.94 90 TYR A O 1
ATOM 707 N N . GLN A 1 91 ? 1.632 -6.603 -19.136 1.00 96.56 91 GLN A N 1
ATOM 708 C CA . GLN A 1 91 ? 2.415 -5.394 -19.379 1.00 96.56 91 GLN A CA 1
ATOM 709 C C . GLN A 1 91 ? 2.825 -4.700 -18.076 1.00 96.56 91 GLN A C 1
ATOM 711 O O . GLN A 1 91 ? 3.978 -4.297 -17.942 1.00 96.56 91 GLN A O 1
ATOM 716 N N . ASN A 1 92 ? 1.908 -4.561 -17.117 1.00 95.88 92 ASN A N 1
ATOM 717 C CA . ASN A 1 92 ? 2.194 -3.897 -15.845 1.00 95.88 92 ASN A CA 1
ATOM 718 C C . ASN A 1 92 ? 3.066 -4.762 -14.932 1.00 95.88 92 ASN A C 1
ATOM 720 O O . ASN A 1 92 ? 4.009 -4.252 -14.333 1.00 95.88 92 ASN A O 1
ATOM 724 N N . MET A 1 93 ? 2.821 -6.074 -14.892 1.00 95.19 93 MET A N 1
ATOM 725 C CA . MET A 1 93 ? 3.696 -7.010 -14.185 1.00 95.19 93 MET A CA 1
ATOM 726 C C . MET A 1 93 ? 5.115 -7.000 -14.754 1.00 95.19 93 MET A C 1
ATOM 728 O O . MET A 1 93 ? 6.080 -6.935 -14.000 1.00 95.19 93 MET A O 1
ATOM 732 N N . ASN A 1 94 ? 5.255 -7.017 -16.081 1.00 94.81 94 ASN A N 1
ATOM 733 C CA . ASN A 1 94 ? 6.562 -6.996 -16.724 1.00 94.81 94 ASN A CA 1
ATOM 734 C C . ASN A 1 94 ? 7.306 -5.677 -16.463 1.00 94.81 94 ASN A C 1
ATOM 736 O O . ASN A 1 94 ? 8.513 -5.704 -16.263 1.00 94.81 94 ASN A O 1
ATOM 740 N N . LYS A 1 95 ? 6.607 -4.535 -16.398 1.00 96.81 95 LYS A N 1
ATOM 741 C CA . LYS A 1 95 ? 7.213 -3.258 -15.978 1.00 96.81 95 LYS A CA 1
ATOM 742 C C . LYS A 1 95 ? 7.729 -3.321 -14.541 1.00 96.81 95 LYS A C 1
ATOM 744 O O . LYS A 1 95 ? 8.870 -2.949 -14.297 1.00 96.81 95 LYS A O 1
ATOM 749 N N . ALA A 1 96 ? 6.919 -3.821 -13.607 1.00 96.56 96 ALA A N 1
ATOM 750 C CA . ALA A 1 96 ? 7.337 -3.994 -12.218 1.00 96.56 96 ALA A CA 1
ATOM 751 C C . ALA A 1 96 ? 8.556 -4.931 -12.110 1.00 96.56 96 ALA A C 1
ATOM 753 O O . ALA A 1 96 ? 9.520 -4.627 -11.413 1.00 96.56 96 ALA A O 1
ATOM 754 N N . PHE A 1 97 ? 8.556 -6.030 -12.865 1.00 95.44 97 PHE A N 1
ATOM 755 C CA . PHE A 1 97 ? 9.690 -6.946 -12.944 1.00 95.44 97 PHE A CA 1
ATOM 756 C C . PHE A 1 97 ? 10.951 -6.279 -13.515 1.00 95.44 97 PHE A C 1
ATOM 758 O O . PHE A 1 97 ? 12.024 -6.418 -12.939 1.00 95.44 97 PHE A O 1
ATOM 765 N N . GLN A 1 98 ? 10.831 -5.515 -14.604 1.00 96.94 98 GLN A N 1
ATOM 766 C CA . GLN A 1 98 ? 11.951 -4.774 -15.195 1.00 96.94 98 GLN A CA 1
ATOM 767 C C . GLN A 1 98 ? 12.569 -3.784 -14.207 1.00 96.94 98 GLN A C 1
ATOM 769 O O . GLN A 1 98 ? 13.789 -3.754 -14.088 1.00 96.94 98 GLN A O 1
ATOM 774 N N . VAL A 1 99 ? 11.746 -3.056 -13.440 1.00 97.19 99 VAL A N 1
ATOM 775 C CA . VAL A 1 99 ? 12.239 -2.176 -12.370 1.00 97.19 99 VAL A CA 1
ATOM 776 C C . VAL A 1 99 ? 13.102 -2.963 -11.386 1.00 97.19 99 VAL A C 1
ATOM 778 O O . VAL A 1 99 ? 14.208 -2.536 -11.096 1.00 97.19 99 VAL A O 1
ATOM 781 N N . LEU A 1 100 ? 12.653 -4.128 -10.907 1.00 94.88 100 LEU A N 1
ATOM 782 C CA . LEU A 1 100 ? 13.454 -4.948 -9.986 1.00 94.88 100 LEU A CA 1
ATOM 783 C C . LEU A 1 100 ? 14.776 -5.409 -10.609 1.00 94.88 100 LEU A C 1
ATOM 785 O O . LEU A 1 100 ? 15.800 -5.389 -9.936 1.00 94.88 100 LEU A O 1
ATOM 789 N N . MET A 1 101 ? 14.763 -5.800 -11.883 1.00 95.50 101 MET A N 1
ATOM 790 C CA . MET A 1 101 ? 15.953 -6.288 -12.588 1.00 95.50 101 MET A CA 1
ATOM 791 C C . MET A 1 101 ? 17.019 -5.210 -12.820 1.00 95.50 101 MET A C 1
ATOM 793 O O . MET A 1 101 ? 18.190 -5.544 -12.987 1.00 95.50 101 MET A O 1
ATOM 797 N N . GLU A 1 102 ? 16.630 -3.936 -12.849 1.00 95.94 102 GLU A N 1
ATOM 798 C CA . GLU A 1 102 ? 17.545 -2.801 -13.020 1.00 95.94 102 GLU A CA 1
ATOM 799 C C . GLU A 1 102 ? 18.181 -2.336 -11.698 1.00 95.94 102 GLU A C 1
ATOM 801 O O . GLU A 1 102 ? 19.137 -1.558 -11.711 1.00 95.94 102 GLU A O 1
ATOM 806 N N . LEU A 1 103 ? 17.682 -2.808 -10.551 1.00 93.69 103 LEU A N 1
ATOM 807 C CA . LEU A 1 103 ? 18.186 -2.430 -9.234 1.00 93.69 103 LEU A CA 1
ATOM 808 C C . LEU A 1 103 ? 19.325 -3.349 -8.792 1.00 93.69 103 LEU A C 1
ATOM 810 O O . LEU A 1 103 ? 19.209 -4.569 -8.818 1.00 93.69 103 LEU A O 1
ATOM 814 N N . GLU A 1 104 ? 20.405 -2.752 -8.285 1.00 92.31 104 GLU A N 1
ATOM 815 C CA . GLU A 1 104 ? 21.506 -3.500 -7.662 1.00 92.31 104 GLU A CA 1
ATOM 816 C C . GLU A 1 104 ? 21.045 -4.245 -6.397 1.00 92.31 104 GLU A C 1
ATOM 818 O O . GLU A 1 104 ? 21.464 -5.370 -6.144 1.00 92.31 104 GLU A O 1
ATOM 823 N N . ASN A 1 105 ? 20.145 -3.624 -5.626 1.00 90.50 105 ASN A N 1
ATOM 824 C CA . ASN A 1 105 ? 19.553 -4.183 -4.411 1.00 90.50 105 ASN A CA 1
ATOM 825 C C . ASN A 1 105 ? 18.020 -4.125 -4.526 1.00 90.50 105 ASN A C 1
ATOM 827 O O . ASN A 1 105 ? 17.411 -3.156 -4.061 1.00 90.50 105 ASN A O 1
ATOM 831 N N . PRO A 1 106 ? 17.385 -5.099 -5.201 1.00 90.19 106 PRO A N 1
ATOM 832 C CA . PRO A 1 106 ? 15.949 -5.070 -5.445 1.00 90.19 106 PRO A CA 1
ATOM 833 C C . PRO A 1 106 ? 15.158 -5.247 -4.146 1.00 90.19 106 PRO A C 1
ATOM 835 O O . PRO A 1 106 ? 15.382 -6.187 -3.389 1.00 90.19 106 PRO A O 1
ATOM 838 N N . VAL A 1 107 ? 14.186 -4.360 -3.922 1.00 93.44 107 VAL A N 1
ATOM 839 C CA . VAL A 1 107 ? 13.238 -4.444 -2.803 1.00 93.44 107 VAL A CA 1
ATOM 840 C C . VAL A 1 107 ? 11.830 -4.614 -3.361 1.00 93.44 107 VAL A C 1
ATOM 842 O O . VAL A 1 107 ? 11.351 -3.767 -4.119 1.00 93.44 107 VAL A O 1
ATOM 845 N N . LEU A 1 108 ? 11.158 -5.693 -2.961 1.00 93.44 108 LEU A N 1
ATOM 846 C CA . LEU A 1 108 ? 9.760 -5.971 -3.284 1.00 93.44 108 LEU A CA 1
ATOM 847 C C . LEU A 1 108 ? 8.932 -5.978 -1.997 1.00 93.44 108 LEU A C 1
ATOM 849 O O . LEU A 1 108 ? 9.220 -6.732 -1.071 1.00 93.44 108 LEU A O 1
ATOM 853 N N . ILE A 1 109 ? 7.887 -5.156 -1.952 1.00 91.44 109 ILE A N 1
ATOM 854 C CA . ILE A 1 109 ? 6.939 -5.092 -0.839 1.00 91.44 109 ILE A CA 1
ATOM 855 C C . ILE A 1 109 ? 5.572 -5.544 -1.344 1.00 91.44 109 ILE A C 1
ATOM 857 O O . ILE A 1 109 ? 5.062 -4.986 -2.313 1.00 91.44 109 ILE A O 1
ATOM 861 N N . SER A 1 110 ? 4.965 -6.524 -0.673 1.00 90.19 110 SER A N 1
ATOM 862 C CA . SER A 1 110 ? 3.589 -6.949 -0.946 1.00 90.19 110 SER A CA 1
ATOM 863 C C . SER A 1 110 ? 2.636 -6.511 0.168 1.00 90.19 110 SER A C 1
ATOM 865 O O . SER A 1 110 ? 2.952 -6.677 1.346 1.00 90.19 110 SER A O 1
ATOM 867 N N . LEU A 1 111 ? 1.456 -5.990 -0.188 1.00 86.25 111 LEU A N 1
ATOM 868 C CA . LEU A 1 111 ? 0.403 -5.594 0.769 1.00 86.25 111 LEU A CA 1
ATOM 869 C C . LEU A 1 111 ? -0.479 -6.767 1.231 1.00 86.25 111 LEU A C 1
ATOM 871 O O . LEU A 1 111 ? -1.336 -6.594 2.098 1.00 86.25 111 LEU A O 1
ATOM 875 N N . GLY A 1 112 ? -0.287 -7.954 0.661 1.00 74.62 112 GLY A N 1
ATOM 876 C CA . GLY A 1 112 ? -1.018 -9.163 1.020 1.00 74.62 112 GLY A CA 1
ATOM 877 C C . GLY A 1 112 ? -0.256 -10.427 0.637 1.00 74.62 112 GLY A C 1
ATOM 878 O O . GLY A 1 112 ? 0.700 -10.386 -0.136 1.00 74.62 112 GLY A O 1
ATOM 879 N N . LYS A 1 113 ? -0.686 -11.557 1.195 1.00 65.19 113 LYS A N 1
ATOM 880 C CA . LYS A 1 113 ? -0.136 -12.884 0.916 1.00 65.19 113 LYS A CA 1
ATOM 881 C C . LYS A 1 113 ? -1.292 -13.840 0.639 1.00 65.19 113 LYS A C 1
ATOM 883 O O . LYS A 1 113 ? -2.233 -13.910 1.432 1.00 65.19 113 LYS A O 1
ATOM 888 N N . GLY A 1 114 ? -1.240 -14.544 -0.485 1.00 57.97 114 GLY A N 1
ATOM 889 C CA . GLY A 1 114 ? -2.126 -15.658 -0.788 1.00 57.97 114 GLY A CA 1
ATOM 890 C C . GLY A 1 114 ? -1.665 -16.938 -0.071 1.00 57.97 114 GLY A C 1
ATOM 891 O O . GLY A 1 114 ? -0.473 -17.099 0.193 1.00 57.97 114 GLY A O 1
ATOM 892 N N . PRO A 1 115 ? -2.563 -17.898 0.218 1.00 51.25 115 PRO A N 1
ATOM 893 C CA . PRO A 1 115 ? -2.210 -19.152 0.901 1.00 51.25 115 PRO A CA 1
ATOM 894 C C . PRO A 1 115 ? -1.114 -19.984 0.205 1.00 51.25 115 PRO A C 1
ATOM 896 O O . PRO A 1 115 ? -0.486 -20.831 0.829 1.00 51.25 115 PRO A O 1
ATOM 899 N N . THR A 1 116 ? -0.880 -19.769 -1.091 1.00 55.78 116 THR A N 1
ATOM 900 C CA . THR A 1 116 ? 0.105 -20.500 -1.906 1.00 55.78 116 THR A CA 1
ATOM 901 C C . THR A 1 116 ? 1.507 -19.886 -1.909 1.00 55.78 116 THR A C 1
ATOM 903 O O . THR A 1 116 ? 2.438 -20.525 -2.392 1.00 55.78 116 THR A O 1
ATOM 906 N N . ASP A 1 117 ? 1.689 -18.690 -1.345 1.00 54.50 117 ASP A N 1
ATOM 907 C CA . ASP A 1 117 ? 2.963 -17.952 -1.388 1.00 54.50 117 ASP A CA 1
ATOM 908 C C . ASP A 1 117 ? 3.992 -18.472 -0.358 1.00 54.50 117 ASP A C 1
ATOM 910 O O . ASP A 1 117 ? 5.090 -17.939 -0.228 1.00 54.50 117 ASP A O 1
ATOM 914 N N . GLU A 1 118 ? 3.643 -19.509 0.411 1.00 52.22 118 GLU A N 1
ATOM 915 C CA . GLU A 1 118 ? 4.464 -20.070 1.495 1.00 52.22 118 GLU A CA 1
ATOM 916 C C . GLU A 1 118 ? 5.638 -20.940 1.030 1.00 52.22 118 GLU A C 1
ATOM 918 O O . GLU A 1 118 ? 6.580 -21.140 1.793 1.00 52.22 118 GLU A O 1
ATOM 923 N N . HIS A 1 119 ? 5.610 -21.449 -0.204 1.00 56.34 119 HIS A N 1
ATOM 924 C CA . HIS A 1 119 ? 6.564 -22.463 -0.666 1.00 56.34 119 HIS A CA 1
ATOM 925 C C . HIS A 1 119 ? 7.133 -22.157 -2.060 1.00 56.34 119 HIS A C 1
ATOM 927 O O . HIS A 1 119 ? 7.201 -23.047 -2.911 1.00 56.34 119 HIS A O 1
ATOM 933 N N . HIS A 1 120 ? 7.554 -20.913 -2.324 1.00 59.12 120 HIS A N 1
ATOM 934 C CA . HIS A 1 120 ? 8.291 -20.639 -3.561 1.00 59.12 120 HIS A CA 1
ATOM 935 C C . HIS A 1 120 ? 9.719 -21.224 -3.467 1.00 59.12 120 HIS A C 1
ATOM 937 O O . HIS A 1 120 ? 10.433 -20.927 -2.507 1.00 59.12 120 HIS A O 1
ATOM 943 N N . PRO A 1 121 ? 10.168 -22.044 -4.439 1.00 65.50 121 PRO A N 1
ATOM 944 C CA . PRO A 1 121 ? 11.431 -22.786 -4.341 1.00 65.50 121 PRO A CA 1
ATOM 945 C C . PRO A 1 121 ? 12.674 -21.886 -4.293 1.00 65.50 121 PRO A C 1
ATOM 947 O O . PRO A 1 121 ? 13.672 -22.254 -3.676 1.00 65.50 121 PRO A O 1
ATOM 950 N N . GLU A 1 122 ? 12.609 -20.706 -4.912 1.00 65.44 122 GLU A N 1
ATOM 951 C CA . GLU A 1 122 ? 13.771 -19.822 -5.104 1.00 65.44 122 GLU A CA 1
ATOM 952 C C . GLU A 1 122 ? 13.593 -18.411 -4.525 1.00 65.44 122 GLU A C 1
ATOM 954 O O . GLU A 1 122 ? 14.556 -17.655 -4.447 1.00 65.44 122 GLU A O 1
ATOM 959 N N . VAL A 1 123 ? 12.381 -18.044 -4.096 1.00 56.78 123 VAL A N 1
ATOM 960 C CA . VAL A 1 123 ? 12.070 -16.678 -3.645 1.00 56.78 123 VAL A CA 1
ATOM 961 C C . VAL A 1 123 ? 11.643 -16.755 -2.192 1.00 56.78 123 VAL A C 1
ATOM 963 O O . VAL A 1 123 ? 10.654 -17.403 -1.860 1.00 56.78 123 VAL A O 1
ATOM 966 N N . LYS A 1 124 ? 12.407 -16.105 -1.317 1.00 63.12 124 LYS A N 1
ATOM 967 C CA . LYS A 1 124 ? 12.093 -15.971 0.106 1.00 63.12 124 LYS A CA 1
ATOM 968 C C . LYS A 1 124 ? 11.938 -14.489 0.401 1.00 63.12 124 LYS A C 1
ATOM 970 O O . LYS A 1 124 ? 12.841 -13.730 0.074 1.00 63.12 124 LYS A O 1
ATOM 975 N N . ALA A 1 125 ? 10.820 -14.075 0.994 1.00 62.50 125 ALA A N 1
ATOM 976 C CA . ALA A 1 125 ? 10.719 -12.704 1.477 1.00 62.50 125 ALA A CA 1
ATOM 977 C C . ALA A 1 125 ? 11.665 -12.488 2.665 1.00 62.50 125 ALA A C 1
ATOM 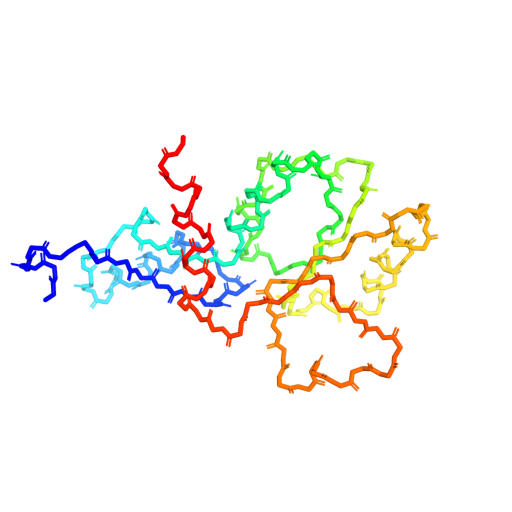979 O O . ALA A 1 125 ? 11.854 -13.385 3.491 1.00 62.50 125 ALA A O 1
ATOM 980 N N . ASP A 1 126 ? 12.198 -11.272 2.767 1.00 59.03 126 ASP A N 1
ATOM 981 C CA . ASP A 1 126 ? 13.091 -10.850 3.853 1.00 59.03 126 ASP A CA 1
ATOM 982 C C . ASP A 1 126 ? 12.374 -10.699 5.206 1.00 59.03 126 ASP A C 1
ATOM 984 O O . ASP A 1 126 ? 13.012 -10.540 6.246 1.00 59.03 126 ASP A O 1
ATOM 988 N N . GLY A 1 127 ? 11.040 -10.744 5.211 1.00 58.81 127 GLY A N 1
ATOM 989 C CA . GLY A 1 127 ? 10.229 -10.702 6.417 1.00 58.81 127 GLY A CA 1
ATOM 990 C C . GLY A 1 127 ? 8.766 -11.020 6.137 1.00 58.81 127 GLY A C 1
ATOM 991 O O . GLY A 1 127 ? 8.236 -10.701 5.073 1.00 58.81 127 GLY A O 1
ATOM 992 N N . TYR A 1 128 ? 8.117 -11.630 7.124 1.00 61.12 128 TYR A N 1
ATOM 993 C CA . TYR A 1 128 ? 6.680 -11.874 7.155 1.00 61.12 128 TYR A CA 1
ATOM 994 C C . TYR A 1 128 ? 6.137 -11.484 8.530 1.00 61.12 128 TYR A C 1
ATOM 996 O O . TYR A 1 128 ? 6.881 -11.410 9.507 1.00 61.12 128 TYR A O 1
ATOM 1004 N N . VAL A 1 129 ? 4.832 -11.247 8.585 1.00 55.97 129 VAL A N 1
ATOM 1005 C CA . VAL A 1 129 ? 4.058 -11.218 9.826 1.00 55.97 129 VAL A CA 1
ATOM 1006 C C . VAL A 1 129 ? 3.026 -12.326 9.717 1.00 55.97 129 VAL A C 1
ATOM 1008 O O . VAL A 1 129 ? 2.235 -12.337 8.773 1.00 55.97 129 VAL A O 1
ATOM 1011 N N . ASP A 1 130 ? 3.058 -13.279 10.644 1.00 52.91 130 ASP A N 1
ATOM 1012 C CA . ASP A 1 130 ? 2.287 -14.523 10.515 1.00 52.91 130 ASP A CA 1
ATOM 1013 C C . ASP A 1 130 ? 0.823 -14.337 10.923 1.00 52.91 130 ASP A C 1
ATOM 1015 O O . ASP A 1 130 ? -0.032 -15.196 10.705 1.00 52.91 130 ASP A O 1
ATOM 1019 N N . ASN A 1 131 ? 0.505 -13.193 11.528 1.00 50.97 131 ASN A N 1
ATOM 1020 C CA . ASN A 1 131 ? -0.847 -12.842 11.907 1.00 50.97 131 ASN A CA 1
ATOM 1021 C C . ASN A 1 131 ? -1.015 -11.330 12.098 1.00 50.97 131 ASN A C 1
ATOM 1023 O O . ASN A 1 131 ? -0.070 -10.555 12.256 1.00 50.97 131 ASN A O 1
ATOM 1027 N N . LEU A 1 132 ? -2.282 -10.921 12.131 1.00 54.47 132 LEU A N 1
ATOM 1028 C CA . LEU A 1 132 ? -2.682 -9.532 12.316 1.00 54.47 132 LEU A CA 1
ATOM 1029 C C . LEU A 1 132 ? -2.178 -8.943 13.642 1.00 54.47 132 LEU A C 1
ATOM 1031 O O . LEU A 1 132 ? -1.952 -7.742 13.712 1.00 54.47 132 LEU A O 1
ATOM 1035 N N . ALA A 1 133 ? -1.980 -9.758 14.684 1.00 54.94 133 ALA A N 1
ATOM 1036 C CA . ALA A 1 133 ? -1.495 -9.276 15.975 1.00 54.94 133 ALA A CA 1
ATOM 1037 C C . ALA A 1 133 ? -0.009 -8.885 15.924 1.00 54.94 133 ALA A C 1
ATOM 1039 O O . ALA A 1 133 ? 0.357 -7.860 16.491 1.00 54.94 133 ALA A O 1
ATOM 1040 N N . GLU A 1 134 ? 0.827 -9.630 15.202 1.00 61.12 134 GLU A N 1
ATOM 1041 C CA . GLU A 1 134 ? 2.230 -9.272 14.947 1.00 61.12 134 GLU A CA 1
ATOM 1042 C C . GLU A 1 134 ? 2.357 -8.034 14.063 1.00 61.12 134 GLU A C 1
ATOM 1044 O O . GLU A 1 134 ? 3.139 -7.133 14.371 1.00 61.12 134 GLU A O 1
ATOM 1049 N N . ALA A 1 135 ? 1.535 -7.944 13.013 1.00 62.66 135 ALA A N 1
ATOM 1050 C CA . ALA A 1 135 ? 1.459 -6.752 12.173 1.00 62.66 135 ALA A CA 1
ATOM 1051 C C . ALA A 1 135 ? 1.084 -5.515 13.006 1.00 62.66 135 ALA A C 1
ATOM 1053 O O . ALA A 1 135 ? 1.720 -4.467 12.916 1.00 62.66 135 ALA A O 1
ATOM 1054 N N . VAL A 1 136 ? 0.082 -5.653 13.878 1.00 62.47 136 VAL A N 1
ATOM 1055 C CA . VAL A 1 136 ? -0.335 -4.598 14.805 1.00 62.47 136 VAL A CA 1
ATOM 1056 C C . VAL A 1 136 ? 0.761 -4.283 15.823 1.00 62.47 136 VAL A C 1
ATOM 1058 O O . VAL A 1 136 ? 0.980 -3.111 16.105 1.00 62.47 136 VAL A O 1
ATOM 1061 N N . ALA A 1 137 ? 1.482 -5.274 16.350 1.00 65.25 137 ALA A N 1
ATOM 1062 C CA . ALA A 1 137 ? 2.583 -5.045 17.285 1.00 65.25 137 ALA A CA 1
ATOM 1063 C C . ALA A 1 137 ? 3.719 -4.233 16.645 1.00 65.25 137 ALA A C 1
ATOM 1065 O O . ALA A 1 137 ? 4.206 -3.287 17.263 1.00 65.25 137 ALA A O 1
ATOM 1066 N N . LEU A 1 138 ? 4.093 -4.542 15.399 1.00 63.41 138 LEU A N 1
ATOM 1067 C CA . LEU A 1 138 ? 5.061 -3.746 14.639 1.00 63.41 138 LEU A CA 1
ATOM 1068 C C . LEU A 1 138 ? 4.565 -2.317 14.431 1.00 63.41 138 LEU A C 1
ATOM 1070 O O . LEU A 1 138 ? 5.312 -1.374 14.664 1.00 63.41 138 LEU A O 1
ATOM 1074 N N . LEU A 1 139 ? 3.298 -2.131 14.070 1.00 57.00 139 LEU A N 1
ATOM 1075 C CA . LEU A 1 139 ? 2.739 -0.791 13.876 1.00 57.00 139 LEU A CA 1
ATOM 1076 C C . LEU A 1 139 ? 2.656 0.006 15.182 1.00 57.00 139 LEU A C 1
ATOM 1078 O O . LEU A 1 139 ? 2.926 1.204 15.196 1.00 57.00 139 LEU A O 1
ATOM 1082 N N . LEU A 1 140 ? 2.344 -0.653 16.299 1.00 62.28 140 LEU A N 1
ATOM 1083 C CA . LEU A 1 140 ? 2.295 -0.022 17.617 1.00 62.28 140 LEU A CA 1
ATOM 1084 C C . LEU A 1 140 ? 3.682 0.367 18.140 1.00 62.28 140 LEU A C 1
ATOM 1086 O O . LEU A 1 140 ? 3.792 1.405 18.783 1.00 62.28 140 LEU A O 1
ATOM 1090 N N . GLN A 1 141 ? 4.745 -0.378 17.814 1.00 62.06 141 GLN A N 1
ATOM 1091 C CA . GLN A 1 141 ? 6.126 0.020 18.141 1.00 62.06 141 GLN A CA 1
ATOM 1092 C C . GLN A 1 141 ? 6.530 1.371 17.524 1.00 62.06 141 GLN A C 1
ATOM 1094 O O . GLN A 1 141 ? 7.479 1.998 17.996 1.00 62.06 141 GLN A O 1
ATOM 1099 N N . HIS A 1 142 ? 5.809 1.823 16.496 1.00 52.84 142 HIS A N 1
ATOM 1100 C CA . HIS A 1 142 ? 6.090 3.059 15.770 1.00 52.84 142 HIS A CA 1
ATOM 1101 C C . HIS A 1 142 ? 4.987 4.120 15.932 1.00 52.84 142 HIS A C 1
ATOM 1103 O O . HIS A 1 142 ? 5.125 5.214 15.400 1.00 52.84 142 HIS A O 1
ATOM 1109 N N . ALA A 1 143 ? 3.910 3.828 16.674 1.00 45.72 143 ALA A N 1
ATOM 1110 C CA . ALA A 1 143 ? 2.806 4.762 16.916 1.00 45.72 143 ALA A CA 1
ATOM 1111 C C . ALA A 1 143 ? 3.055 5.728 18.095 1.00 45.72 143 ALA A C 1
ATOM 1113 O O . ALA A 1 143 ? 2.289 6.675 18.266 1.00 45.72 143 ALA A O 1
ATOM 1114 N N . ASP A 1 144 ? 4.106 5.488 18.889 1.00 42.28 144 ASP A N 1
ATOM 1115 C CA . ASP A 1 144 ? 4.494 6.286 20.064 1.00 42.28 144 ASP A CA 1
ATOM 1116 C C . ASP A 1 144 ? 5.785 7.118 19.837 1.00 42.28 144 ASP A C 1
ATOM 1118 O O . ASP A 1 144 ? 6.433 7.525 20.805 1.00 42.28 144 ASP A O 1
ATOM 1122 N N . LYS A 1 145 ? 6.187 7.369 18.580 1.00 39.84 145 LYS A N 1
ATOM 1123 C CA . LYS A 1 145 ? 7.322 8.247 18.229 1.00 39.84 145 LYS A CA 1
ATOM 1124 C C . LYS A 1 145 ? 6.884 9.509 17.501 1.00 39.84 145 LYS A C 1
ATOM 1126 O O . LYS A 1 145 ? 5.977 9.411 16.650 1.00 39.84 145 LYS A O 1
#

Radius of gyration: 16.46 Å; chains: 1; bounding box: 46×34×49 Å

Sequence (145 aa):
LKRSHLKVRFCTNDSQKSRGELVGLLRRLGFDISEEEVTSPAPATCQILKERGLRPHLLIHEGVRSEFEEIDTSNPNCVVIADAGEGFSYQNMNKAFQVLMELENPVLISLGKGPTDEHHPEVKADGYVDNLAEAVALLLQHADK

Secondary structure (DSSP, 8-state):
-TTSSS---EE---SSS-HHHHHHHHHHTT----GGGEE-HHHHHHHHHHHHT--EEEE--GGGGGGGTTS--SS-SEEEE---GGG--HHHHHHHHHHHHH-SS--EEES---TTGGG-SS---S---SSHHHHHHHHHTTTT-

pLDDT: mean 84.57, std 15.53, range [39.84, 98.31]

Organism: Daubentonia madagascariensis (NCBI:txid31869)

InterPro domains:
  IPR006357 HAD-superfamily hydrolase, subfamily IIA [PF13344] (1-72)
  IPR023214 HAD superfamily [G3DSA:3.40.50.1000] (41-139)
  IPR036412 HAD-like superfamily [SSF56784] (1-110)

Foldseek 3Di:
DVPDPDLAAAEDLDQAADLVVVQVVVVVVVDDDDSVRYDYLLLVVLVVCVVVVFAEDEQGAPNHVVSCPPGHNPPGQEYEHECHPVSPDPVNVVVNVVSQVPHPDYYYHYSDDDPPNPCDPPDDHPDDDPDPVSVVVVVVVVPVD